Protein AF-A0A2T4HVU6-F1 (afdb_monomer)

Sequence (141 aa):
MLHAPLSGQVDPDLVQSIEDFLPVAAMIRAQSDLLARMPAGQARAAAREQVQSAMDDLRMRADRHGLTDRQFLVLLYREMTARRTTEPAEVASLSVVSSELASAYIRESEARRILTRAQTDYLAARAAREAAERREAQVAR

pLDDT: mean 75.08, std 16.71, range [32.81, 92.5]

Mean predicted aligned error: 14.35 Å

Secondary structure (DSSP, 8-state):
-----------HHHHHHHHHHHHHHHHHHHHHHHHHHSPSSHHHHHHHHHHHHHHHHHHHHHHHTT--HHHHHHHHHHHHHHHHHTS---GGG-S---HHHHHHHHHHHHHHHHHHHHHHHHHHHHHHHHHHHHHHHHHT-

Foldseek 3Di:
DDDDPPQQDDDVLLVVLLVVCLVLLVLLVVLVVVLVVDDDDDVNVVSVVSNVVSLVVLQVSQVVVVHGSLRSSVVSVLVVVCVVPVNPPCPSVPVDPPVVVSVVVVVVVVVVVVVVVVVVVVVVVVVVVVVVVVVVVVVVD

Solvent-accessible surface area (backbone atoms only — not comparable to full-atom values): 8140 Å² total; per-residue (Å²): 135,84,84,74,84,76,78,68,73,72,58,65,68,5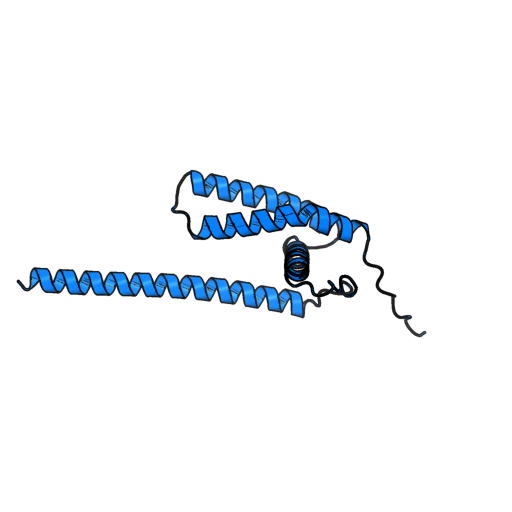7,53,51,52,40,63,71,39,40,65,54,51,52,48,44,52,53,50,51,60,46,54,74,72,50,67,91,51,71,71,44,50,52,53,49,50,53,43,49,56,54,49,52,54,44,31,62,54,16,53,75,72,78,36,51,45,68,56,44,51,50,52,36,52,49,51,58,50,30,73,71,67,79,50,82,68,70,70,73,59,69,76,59,74,48,69,63,57,55,47,47,53,50,52,50,56,50,51,50,52,53,50,55,49,52,54,51,52,49,54,50,53,50,53,51,49,58,50,49,56,51,48,54,61,59,72,77,106

Organism: NCBI:txid114404

Nearest PDB structures (foldseek):
  7ezc-assembly1_A  TM=4.552E-01  e=2.563E+00  Homo sapiens
  2odm-assembly1_A  TM=4.341E-01  e=5.243E+00  Staphylococcus aureus subsp. aureus MW2

Radius of gyration: 21.96 Å; Cα contacts (8 Å, |Δi|>4): 57; chains: 1; bounding box: 48×39×74 Å

Structure (mmCIF, N/CA/C/O backbone):
data_AF-A0A2T4HVU6-F1
#
_entry.id   AF-A0A2T4HVU6-F1
#
loop_
_atom_site.group_PDB
_atom_site.id
_atom_site.type_symbol
_atom_site.label_atom_id
_atom_site.label_alt_id
_atom_site.label_comp_id
_atom_site.label_asym_id
_atom_site.label_entity_id
_atom_site.label_seq_id
_atom_site.pdbx_PDB_ins_code
_atom_site.Cartn_x
_atom_site.Cartn_y
_atom_site.Cartn_z
_atom_si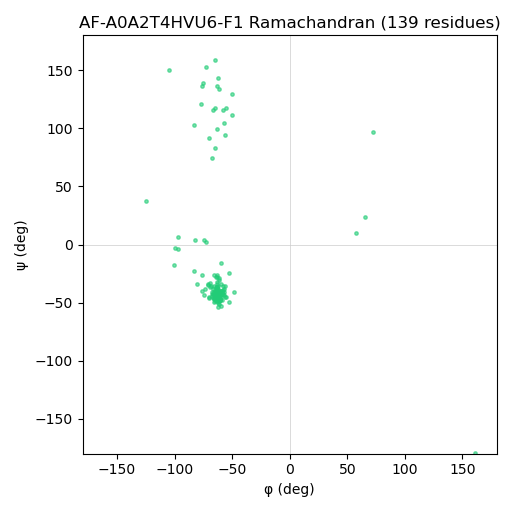te.occupancy
_atom_site.B_iso_or_equiv
_atom_site.auth_seq_id
_atom_site.auth_comp_id
_atom_site.auth_asym_id
_atom_site.auth_atom_id
_atom_site.pdbx_PDB_model_num
ATOM 1 N N . MET A 1 1 ? 24.906 -27.399 -26.813 1.00 36.84 1 MET A N 1
ATOM 2 C CA . MET A 1 1 ? 24.973 -25.940 -27.030 1.00 36.84 1 MET A CA 1
ATOM 3 C C . MET A 1 1 ? 24.881 -25.287 -25.664 1.00 36.84 1 MET A C 1
ATOM 5 O O . MET A 1 1 ? 23.891 -25.494 -24.979 1.00 36.84 1 MET A O 1
ATOM 9 N N . LEU A 1 2 ? 25.965 -24.655 -25.218 1.00 32.81 2 LEU A N 1
ATOM 10 C CA . LEU A 1 2 ? 26.076 -24.031 -23.899 1.00 32.81 2 LEU A CA 1
ATOM 11 C C . LEU A 1 2 ? 25.318 -22.698 -23.927 1.00 32.81 2 LEU A C 1
ATOM 13 O O . LEU A 1 2 ? 25.630 -21.840 -24.750 1.00 32.81 2 LEU A O 1
ATOM 17 N N . HIS A 1 3 ? 24.311 -22.545 -23.065 1.00 35.72 3 HIS A N 1
ATOM 18 C CA . HIS A 1 3 ? 23.634 -21.269 -22.855 1.00 35.72 3 HIS A CA 1
ATOM 19 C C . HIS A 1 3 ? 24.622 -20.291 -22.212 1.00 35.72 3 HIS A C 1
ATOM 21 O O . HIS A 1 3 ? 25.108 -20.524 -21.106 1.00 35.72 3 HIS A O 1
ATOM 27 N N . ALA A 1 4 ? 24.952 -19.227 -22.941 1.00 33.09 4 ALA A N 1
ATOM 28 C CA . ALA A 1 4 ? 25.763 -18.132 -22.437 1.00 33.09 4 ALA A CA 1
ATOM 29 C C . ALA A 1 4 ? 25.053 -17.443 -21.254 1.00 33.09 4 ALA A C 1
ATOM 31 O O . ALA A 1 4 ? 23.825 -17.311 -21.283 1.00 33.09 4 ALA A O 1
ATOM 32 N N . PRO A 1 5 ? 25.789 -16.983 -20.228 1.00 36.66 5 PRO A N 1
ATOM 33 C CA . PRO A 1 5 ? 25.212 -16.149 -19.187 1.00 36.66 5 PRO A CA 1
ATOM 34 C C . PRO A 1 5 ? 24.782 -14.822 -19.820 1.00 36.66 5 PRO A C 1
ATOM 36 O O . PRO A 1 5 ? 25.610 -14.088 -20.359 1.00 36.66 5 PRO A O 1
ATOM 39 N N . LEU A 1 6 ? 23.481 -14.526 -19.783 1.00 39.56 6 LEU A N 1
ATOM 40 C CA . LEU A 1 6 ? 22.959 -13.201 -20.100 1.00 39.56 6 LEU A CA 1
ATOM 41 C C . LEU A 1 6 ? 23.523 -12.241 -19.050 1.00 39.56 6 LEU A C 1
ATOM 43 O O . LEU A 1 6 ? 23.054 -12.200 -17.916 1.00 39.56 6 LEU A O 1
ATOM 47 N N . SER A 1 7 ? 24.575 -11.510 -19.410 1.00 43.12 7 SER A N 1
ATOM 48 C CA . SER A 1 7 ? 25.026 -10.333 -18.677 1.00 43.12 7 SER A CA 1
ATOM 49 C C . SER A 1 7 ? 23.816 -9.422 -18.453 1.00 43.12 7 SER A C 1
ATOM 51 O O . SER A 1 7 ? 23.241 -8.917 -19.416 1.00 43.12 7 SER A O 1
ATOM 53 N N . GLY A 1 8 ? 23.399 -9.304 -17.189 1.00 47.03 8 GLY A N 1
ATOM 54 C CA . GLY A 1 8 ? 22.173 -8.650 -16.735 1.00 47.03 8 GLY A CA 1
ATOM 55 C C . GLY A 1 8 ? 22.159 -7.155 -17.018 1.00 47.03 8 GLY A C 1
ATOM 56 O O . GLY A 1 8 ? 22.469 -6.342 -16.151 1.00 47.03 8 GLY A O 1
ATOM 57 N N . GLN A 1 9 ? 21.788 -6.792 -18.239 1.00 48.56 9 GLN A N 1
ATOM 58 C CA . GLN A 1 9 ? 21.515 -5.416 -18.610 1.00 48.56 9 GLN A CA 1
ATOM 59 C C . GLN A 1 9 ? 20.070 -5.121 -18.201 1.00 48.56 9 GLN A C 1
ATOM 61 O O . GLN A 1 9 ? 19.125 -5.614 -18.812 1.00 48.56 9 GLN A O 1
ATO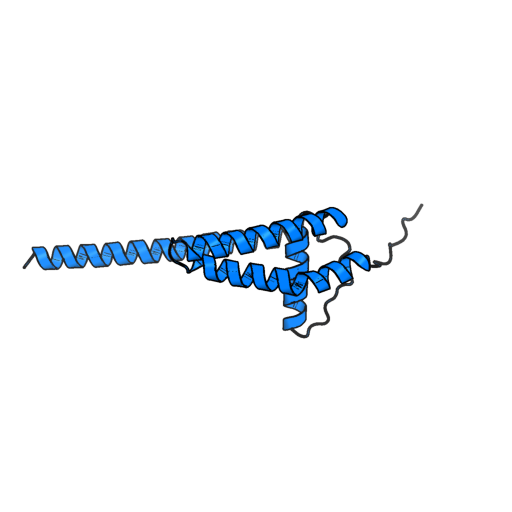M 66 N N . VAL A 1 10 ? 19.912 -4.403 -17.089 1.00 60.88 10 VAL A N 1
ATOM 67 C CA . VAL A 1 10 ? 18.601 -3.952 -16.610 1.00 60.88 10 VAL A CA 1
ATOM 68 C C . VAL A 1 10 ? 17.992 -3.046 -17.676 1.00 60.88 10 VAL A C 1
ATOM 70 O O . VAL A 1 10 ? 18.685 -2.177 -18.205 1.00 60.88 10 VAL A O 1
ATOM 73 N N . ASP A 1 11 ? 16.716 -3.264 -17.994 1.00 73.12 11 ASP A N 1
ATOM 74 C CA . ASP A 1 11 ? 15.978 -2.437 -18.946 1.00 73.12 11 ASP A CA 1
ATOM 75 C C . ASP A 1 11 ? 16.032 -0.957 -18.504 1.00 73.12 11 ASP A C 1
ATOM 77 O O . ASP A 1 11 ? 15.557 -0.635 -17.408 1.00 73.12 11 ASP A O 1
ATOM 81 N N . PRO A 1 12 ? 16.624 -0.049 -19.305 1.00 75.88 12 PRO A N 1
ATOM 82 C CA . PRO A 1 12 ? 16.728 1.361 -18.943 1.00 75.88 12 PRO A CA 1
ATOM 83 C C . PRO A 1 12 ? 15.358 2.029 -18.765 1.00 75.88 12 PRO A C 1
ATOM 85 O O . PRO A 1 12 ? 15.243 2.944 -17.949 1.00 75.88 12 PRO A O 1
ATOM 88 N N . ASP A 1 13 ? 14.314 1.563 -19.458 1.00 82.00 13 ASP A N 1
ATOM 89 C CA . ASP A 1 13 ? 12.955 2.089 -19.294 1.00 82.00 13 ASP A CA 1
ATOM 90 C C . ASP A 1 13 ? 12.350 1.673 -17.946 1.00 82.00 13 ASP A C 1
ATOM 92 O O . ASP A 1 13 ? 11.641 2.450 -17.298 1.00 82.00 13 ASP A O 1
ATOM 96 N N . LEU A 1 14 ? 12.684 0.471 -17.463 1.00 80.19 14 LEU A N 1
ATOM 97 C CA . LEU A 1 14 ? 12.308 0.018 -16.124 1.00 80.19 14 LEU A CA 1
ATOM 98 C C . LEU A 1 14 ? 13.029 0.830 -15.045 1.00 80.19 14 LEU A C 1
ATOM 100 O O . LEU A 1 14 ? 12.396 1.225 -14.069 1.00 80.19 14 LEU A O 1
ATOM 104 N N . VAL A 1 15 ? 14.325 1.111 -15.219 1.00 81.62 15 VAL A N 1
ATOM 105 C CA . VAL A 1 15 ? 15.088 1.953 -14.279 1.00 81.62 15 VAL A CA 1
ATOM 106 C C . VAL A 1 15 ? 14.485 3.353 -14.200 1.00 81.62 15 VAL A C 1
ATOM 108 O O . VAL A 1 15 ? 14.208 3.832 -13.102 1.00 81.62 15 VAL A O 1
ATOM 111 N N . GLN A 1 16 ? 14.204 3.982 -15.344 1.00 81.81 16 GLN A N 1
ATOM 112 C CA . GLN A 1 16 ? 13.559 5.296 -15.369 1.00 81.81 16 GLN A CA 1
ATOM 113 C C . GLN A 1 16 ? 12.166 5.250 -14.729 1.00 81.81 16 GLN A C 1
ATOM 115 O O . GLN A 1 16 ? 11.815 6.109 -13.925 1.00 81.81 16 GLN A O 1
ATOM 120 N N . SER A 1 17 ? 11.389 4.204 -15.018 1.00 85.56 17 SER A N 1
ATOM 121 C CA . SER A 1 17 ? 10.070 4.016 -14.413 1.00 85.56 17 SER A CA 1
ATOM 122 C C . SER A 1 17 ? 10.144 3.844 -12.896 1.00 85.56 17 SER A C 1
ATOM 124 O O . SER A 1 17 ? 9.249 4.307 -12.194 1.00 85.56 17 SER A O 1
ATOM 126 N N . ILE A 1 18 ? 11.188 3.188 -12.379 1.00 87.38 18 ILE A N 1
ATOM 127 C CA . ILE A 1 18 ? 11.437 3.096 -10.939 1.00 87.38 18 ILE A CA 1
ATOM 128 C C . ILE A 1 18 ? 11.668 4.501 -10.379 1.00 87.38 18 ILE A C 1
ATOM 130 O O . ILE A 1 18 ? 10.929 4.894 -9.481 1.00 87.38 18 ILE A O 1
ATOM 134 N N . GLU A 1 19 ? 12.607 5.272 -10.936 1.00 87.12 19 GLU A N 1
ATOM 135 C CA . GLU A 1 19 ? 12.910 6.647 -10.496 1.00 87.12 19 GLU A CA 1
ATOM 136 C C . GLU A 1 19 ? 11.664 7.538 -10.446 1.00 87.12 19 GLU A C 1
ATOM 138 O O . GLU A 1 19 ? 11.381 8.164 -9.421 1.00 87.12 19 GLU A O 1
ATOM 143 N N . ASP A 1 20 ? 10.880 7.532 -11.525 1.00 90.31 20 ASP A N 1
ATOM 144 C CA . ASP A 1 20 ? 9.681 8.358 -11.670 1.00 90.31 20 ASP A CA 1
ATOM 145 C C . ASP A 1 20 ? 8.605 8.009 -10.627 1.00 90.31 20 ASP A C 1
ATOM 147 O O . ASP A 1 20 ? 7.852 8.877 -10.179 1.00 90.31 20 ASP A O 1
ATOM 151 N N . PHE A 1 21 ? 8.528 6.738 -10.217 1.00 92.00 21 PHE A N 1
ATOM 152 C CA . PHE A 1 21 ? 7.500 6.238 -9.302 1.00 92.00 21 PHE A CA 1
ATOM 153 C C . PHE A 1 21 ? 7.963 6.113 -7.845 1.00 92.00 21 PHE A C 1
ATOM 155 O O . PHE A 1 21 ? 7.134 5.827 -6.976 1.00 92.00 21 PHE A O 1
ATOM 162 N N . LEU A 1 22 ? 9.231 6.390 -7.518 1.00 87.94 22 LEU A N 1
ATOM 163 C CA . LEU A 1 22 ? 9.692 6.435 -6.122 1.00 87.94 22 LEU A CA 1
ATOM 164 C C . LEU A 1 22 ? 8.893 7.429 -5.256 1.00 87.94 22 LEU A C 1
ATOM 166 O O . LEU A 1 22 ? 8.481 7.044 -4.154 1.00 87.94 22 LEU A O 1
ATOM 170 N N . PRO A 1 23 ? 8.598 8.669 -5.708 1.00 89.50 23 PRO A N 1
ATOM 171 C CA . PRO A 1 23 ? 7.767 9.597 -4.941 1.00 89.50 23 PRO A CA 1
ATOM 172 C C . PRO A 1 23 ? 6.338 9.074 -4.746 1.00 89.50 23 PRO A C 1
ATOM 174 O O . 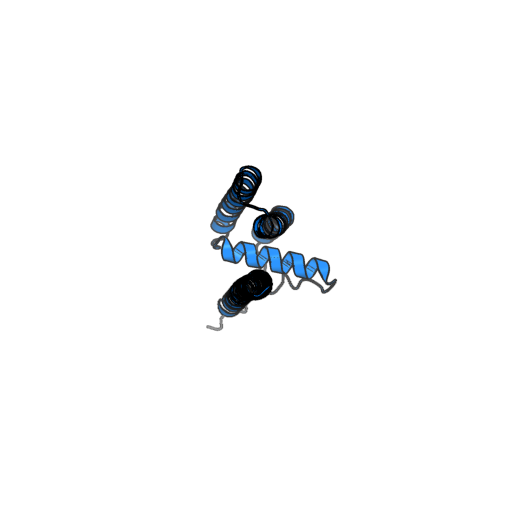PRO A 1 23 ? 5.756 9.235 -3.672 1.00 89.50 23 PRO A O 1
ATOM 177 N N . VAL A 1 24 ? 5.791 8.398 -5.761 1.00 89.88 24 VAL A N 1
ATOM 178 C CA . VAL A 1 24 ? 4.444 7.810 -5.728 1.00 89.88 24 VAL A CA 1
ATOM 179 C C . VAL A 1 24 ? 4.385 6.671 -4.710 1.00 89.88 24 VAL A C 1
ATOM 181 O O . VAL A 1 24 ? 3.491 6.647 -3.865 1.00 89.88 24 VAL A O 1
ATOM 184 N N . ALA A 1 25 ? 5.372 5.772 -4.704 1.00 87.56 25 ALA A N 1
ATOM 185 C CA . ALA A 1 25 ? 5.474 4.705 -3.710 1.00 87.56 25 ALA A CA 1
ATOM 186 C C . ALA A 1 25 ? 5.630 5.254 -2.282 1.00 87.56 25 ALA A C 1
ATOM 188 O O . ALA A 1 25 ? 4.997 4.753 -1.347 1.00 87.56 25 ALA A O 1
ATOM 189 N N . ALA A 1 26 ? 6.423 6.315 -2.102 1.00 85.75 26 ALA A N 1
ATOM 190 C CA . ALA A 1 26 ? 6.562 6.988 -0.814 1.00 85.75 26 ALA A CA 1
ATOM 191 C C . ALA A 1 26 ? 5.232 7.585 -0.330 1.00 85.75 26 ALA A C 1
ATOM 193 O O . ALA A 1 26 ? 4.863 7.405 0.835 1.00 85.75 26 ALA A O 1
ATOM 194 N N . MET A 1 27 ? 4.488 8.236 -1.227 1.00 89.7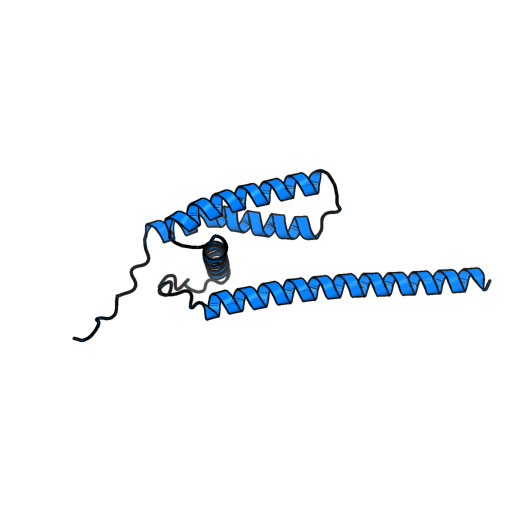5 27 MET A N 1
ATOM 195 C CA . MET A 1 27 ? 3.157 8.770 -0.942 1.00 89.75 27 MET A CA 1
ATOM 196 C C . MET A 1 27 ? 2.167 7.656 -0.583 1.00 89.75 27 MET A C 1
ATOM 198 O O . MET A 1 27 ? 1.495 7.764 0.441 1.00 89.75 27 MET A O 1
ATOM 202 N N . ILE A 1 28 ? 2.100 6.574 -1.371 1.00 87.69 28 ILE A N 1
ATOM 203 C CA . ILE A 1 28 ? 1.222 5.421 -1.108 1.00 87.69 28 ILE A CA 1
ATOM 204 C C . ILE A 1 28 ? 1.495 4.856 0.286 1.00 87.69 28 ILE A C 1
ATOM 206 O O . ILE A 1 28 ? 0.554 4.612 1.047 1.00 87.69 28 ILE A O 1
ATOM 210 N N . ARG A 1 29 ? 2.770 4.689 0.653 1.00 84.69 29 ARG A N 1
ATOM 211 C CA . ARG A 1 29 ? 3.165 4.220 1.985 1.00 84.69 29 ARG A CA 1
ATOM 212 C C . ARG A 1 29 ? 2.704 5.177 3.085 1.00 84.69 29 ARG A C 1
ATOM 214 O O . ARG A 1 29 ? 2.041 4.740 4.021 1.00 84.69 29 ARG A O 1
ATOM 221 N N . ALA A 1 30 ? 3.009 6.469 2.957 1.00 82.88 30 ALA A N 1
ATOM 222 C CA . ALA A 1 30 ? 2.653 7.475 3.957 1.00 82.88 30 ALA A CA 1
ATOM 223 C C . ALA A 1 30 ? 1.131 7.597 4.150 1.00 82.88 30 ALA A C 1
ATOM 225 O O . ALA A 1 30 ? 0.648 7.625 5.282 1.00 82.88 30 ALA A O 1
ATOM 226 N N . GLN A 1 31 ? 0.368 7.612 3.055 1.00 82.19 31 GLN A N 1
ATOM 227 C CA . GLN A 1 31 ? -1.093 7.680 3.093 1.00 82.19 31 GLN A CA 1
ATOM 228 C C . GLN A 1 31 ? -1.713 6.388 3.628 1.00 82.19 31 GLN A C 1
ATOM 230 O O . GLN A 1 31 ? -2.677 6.445 4.384 1.00 82.19 31 GLN A O 1
ATOM 235 N N . SER A 1 32 ? -1.143 5.220 3.317 1.00 80.94 32 SER A N 1
ATOM 236 C CA . SER A 1 32 ? -1.592 3.944 3.891 1.00 80.94 32 SER A CA 1
ATOM 237 C C . SER A 1 32 ? -1.380 3.893 5.408 1.00 80.94 32 SER A C 1
ATOM 239 O O . SER A 1 32 ? -2.278 3.469 6.140 1.00 80.94 32 SER A O 1
ATOM 241 N N . ASP A 1 33 ? -0.228 4.369 5.891 1.00 81.38 33 ASP A N 1
ATOM 242 C CA . ASP A 1 33 ? 0.075 4.464 7.325 1.00 81.38 33 ASP A CA 1
ATOM 243 C C . ASP A 1 33 ? -0.861 5.456 8.034 1.00 81.38 33 ASP A C 1
ATOM 245 O O . ASP A 1 33 ? -1.328 5.194 9.148 1.00 81.38 33 ASP A O 1
ATOM 249 N N . LEU A 1 34 ? -1.178 6.578 7.379 1.00 79.62 34 LEU A N 1
ATOM 250 C CA . LEU A 1 34 ? -2.139 7.560 7.874 1.00 79.62 34 LEU A CA 1
ATOM 251 C C . LEU A 1 34 ? -3.559 6.969 7.929 1.00 79.62 34 LEU A C 1
ATOM 253 O O . LEU A 1 34 ? -4.206 7.017 8.975 1.00 79.62 34 LEU A O 1
ATOM 257 N N . LEU A 1 35 ? -4.020 6.336 6.846 1.00 82.81 35 LEU A N 1
ATOM 258 C CA . LEU A 1 35 ? -5.328 5.677 6.743 1.00 82.81 35 LEU A CA 1
ATOM 259 C C . LEU A 1 35 ? -5.548 4.618 7.826 1.00 82.81 35 LEU A C 1
ATOM 261 O O . LEU A 1 35 ? -6.671 4.464 8.311 1.00 82.81 35 LEU A O 1
ATOM 265 N N . ALA A 1 36 ? -4.495 3.895 8.218 1.00 79.62 36 ALA A N 1
ATOM 266 C CA . ALA A 1 36 ? -4.561 2.910 9.293 1.00 79.62 36 ALA A CA 1
ATOM 267 C C . ALA A 1 36 ? -4.889 3.542 10.658 1.00 79.62 36 ALA A C 1
ATOM 269 O O . ALA A 1 36 ? -5.495 2.885 11.503 1.00 79.62 36 ALA A O 1
ATOM 270 N N . ARG A 1 37 ? -4.525 4.815 10.864 1.00 83.81 37 ARG A N 1
ATOM 271 C CA . ARG A 1 37 ? -4.694 5.557 12.126 1.00 83.81 37 ARG A CA 1
ATOM 272 C C . ARG A 1 37 ? -5.902 6.498 12.124 1.00 83.81 37 ARG A C 1
ATOM 274 O O . ARG A 1 37 ? -6.339 6.923 13.188 1.00 83.81 37 ARG A O 1
ATOM 281 N N . MET A 1 38 ? -6.439 6.841 10.953 1.00 80.31 38 MET A N 1
ATOM 282 C CA . MET A 1 38 ? -7.559 7.778 10.829 1.00 80.31 38 MET A CA 1
ATOM 283 C C . MET A 1 38 ? -8.903 7.150 11.230 1.00 80.31 38 MET A C 1
ATOM 285 O O . MET A 1 38 ? -9.198 6.025 10.814 1.00 80.31 38 MET A O 1
ATOM 289 N N . PRO A 1 39 ? -9.783 7.875 11.944 1.00 83.56 39 PRO A N 1
ATOM 290 C CA . PRO A 1 39 ? -11.157 7.434 12.164 1.00 83.56 39 PRO A CA 1
ATOM 291 C C . PRO A 1 39 ? -11.948 7.388 10.847 1.00 83.56 39 PRO A C 1
ATOM 293 O O . PRO A 1 39 ? -11.584 8.019 9.851 1.00 83.56 39 PRO A O 1
ATOM 296 N N . ALA A 1 40 ? -13.038 6.620 10.826 1.00 83.50 40 ALA A N 1
ATOM 297 C CA . ALA A 1 40 ? -13.944 6.594 9.682 1.00 83.50 40 ALA A CA 1
ATOM 298 C C . ALA A 1 40 ? -14.585 7.976 9.465 1.00 83.50 40 ALA A C 1
ATOM 300 O O . ALA A 1 40 ? -14.996 8.632 10.419 1.00 83.50 40 ALA A O 1
ATOM 301 N N . GLY A 1 41 ? -14.662 8.420 8.209 1.00 86.75 41 GLY A N 1
ATOM 302 C CA . GLY A 1 41 ? -15.216 9.724 7.849 1.00 86.75 41 GLY A CA 1
ATOM 303 C C . GLY A 1 41 ? -14.783 10.187 6.459 1.00 86.75 41 GLY A C 1
ATOM 304 O O . GLY A 1 41 ? -14.038 9.494 5.765 1.00 86.75 41 GLY A O 1
ATOM 305 N N . GLN A 1 42 ? -15.231 11.381 6.065 1.00 82.00 42 GLN A N 1
ATOM 306 C CA . GLN A 1 42 ? -14.980 11.949 4.732 1.00 82.00 42 GLN A CA 1
ATOM 307 C C . GLN A 1 42 ? -13.483 12.102 4.421 1.00 82.00 42 GLN A C 1
ATOM 309 O O . GLN A 1 42 ? -13.043 11.742 3.335 1.00 82.00 42 GLN A O 1
ATOM 314 N N . ALA A 1 43 ? -12.674 12.527 5.396 1.00 83.38 43 ALA A N 1
ATOM 315 C CA . ALA A 1 43 ? -11.225 12.647 5.221 1.00 83.38 43 ALA A CA 1
ATOM 316 C C . ALA A 1 43 ? -10.547 11.291 4.936 1.00 83.38 43 ALA A C 1
ATOM 318 O O . ALA A 1 43 ? -9.632 11.207 4.120 1.00 83.38 43 ALA A O 1
ATOM 319 N N . ARG A 1 44 ? -11.027 10.207 5.564 1.00 85.00 44 ARG A N 1
ATOM 320 C CA . ARG A 1 44 ? -10.532 8.847 5.308 1.00 85.00 44 ARG A CA 1
ATOM 321 C C . ARG A 1 44 ? -10.958 8.344 3.925 1.00 85.00 44 ARG A C 1
ATOM 323 O O . ARG A 1 44 ? -10.198 7.619 3.292 1.00 85.00 44 ARG A O 1
ATOM 330 N N . ALA A 1 45 ? -12.149 8.719 3.454 1.00 84.62 45 ALA A N 1
ATOM 331 C CA . ALA A 1 45 ? -12.604 8.391 2.104 1.00 84.62 45 ALA A CA 1
ATOM 332 C C . ALA A 1 45 ? -11.741 9.085 1.036 1.00 84.62 45 ALA A C 1
ATOM 334 O O . ALA A 1 45 ? -11.242 8.408 0.142 1.00 84.62 45 ALA A O 1
ATOM 335 N N . ALA A 1 46 ? -11.467 10.383 1.198 1.00 85.50 46 ALA A N 1
ATOM 336 C CA . ALA A 1 46 ? -10.615 11.145 0.282 1.00 85.50 46 ALA A CA 1
ATOM 337 C C . ALA A 1 46 ? -9.175 10.600 0.223 1.00 85.50 46 ALA A C 1
ATOM 339 O O . ALA A 1 46 ? -8.627 10.396 -0.856 1.00 85.50 46 ALA A O 1
ATOM 340 N N . ALA A 1 47 ? -8.568 10.287 1.374 1.00 82.38 47 ALA A N 1
ATOM 341 C CA . ALA A 1 47 ? -7.235 9.680 1.407 1.00 82.38 47 ALA A CA 1
ATOM 342 C C . ALA A 1 47 ? -7.212 8.285 0.749 1.00 82.38 47 ALA A C 1
ATOM 344 O O . ALA A 1 47 ? -6.237 7.914 0.097 1.00 82.38 47 ALA A O 1
ATOM 345 N N . ARG A 1 48 ? -8.298 7.509 0.871 1.00 88.00 48 ARG A N 1
ATOM 346 C CA . ARG A 1 48 ? -8.429 6.207 0.200 1.00 88.00 48 ARG A CA 1
ATOM 347 C C . ARG A 1 48 ? -8.523 6.355 -1.316 1.00 88.00 48 ARG A C 1
ATOM 349 O O . ARG A 1 48 ? -7.915 5.564 -2.026 1.00 88.00 48 ARG A O 1
ATOM 356 N N . GLU A 1 49 ? -9.258 7.351 -1.795 1.00 91.06 49 GLU A N 1
ATOM 357 C CA . GLU A 1 49 ? -9.374 7.662 -3.221 1.00 91.06 49 GLU A CA 1
ATOM 358 C C . GLU A 1 49 ? -8.028 8.096 -3.815 1.00 91.06 49 GLU A C 1
ATOM 360 O O . GLU A 1 49 ? -7.633 7.593 -4.863 1.00 91.06 49 GLU A O 1
ATOM 365 N N . GLN A 1 50 ? -7.258 8.921 -3.097 1.00 87.31 50 GLN A N 1
ATOM 366 C CA . GLN A 1 50 ? -5.902 9.303 -3.510 1.00 87.31 50 GLN A CA 1
ATOM 367 C C . GLN A 1 50 ? -4.963 8.096 -3.627 1.00 87.31 50 GLN A C 1
ATOM 369 O O . GLN A 1 50 ? -4.233 7.971 -4.609 1.00 87.31 50 GLN A O 1
ATOM 374 N N . VAL A 1 51 ? -4.993 7.183 -2.648 1.00 89.00 51 VAL A N 1
ATOM 375 C CA . VAL A 1 51 ? -4.208 5.940 -2.717 1.00 89.00 51 VAL A CA 1
ATOM 376 C C . VAL A 1 51 ? -4.662 5.076 -3.890 1.00 89.00 51 VAL A C 1
ATOM 378 O O . VAL A 1 51 ? -3.816 4.518 -4.580 1.00 89.00 51 VAL A O 1
ATOM 381 N N . GLN A 1 52 ? -5.970 4.978 -4.138 1.00 90.19 52 GLN A N 1
ATOM 382 C CA . GLN A 1 52 ? -6.493 4.189 -5.250 1.00 90.19 52 GLN A CA 1
ATOM 383 C C . GLN A 1 52 ? -6.034 4.745 -6.602 1.00 90.19 52 GLN A C 1
ATOM 385 O O . GLN A 1 52 ? -5.491 3.988 -7.398 1.00 90.19 52 GLN A O 1
ATOM 390 N N . SER A 1 53 ? -6.148 6.057 -6.821 1.00 91.56 53 SER A N 1
ATOM 391 C CA . SER A 1 53 ? -5.675 6.703 -8.053 1.00 91.56 53 SER A CA 1
ATOM 392 C C . SER A 1 53 ? -4.183 6.450 -8.291 1.00 91.56 53 SER A C 1
ATOM 394 O O . SER A 1 53 ? -3.778 6.110 -9.396 1.00 91.56 53 SER A O 1
ATOM 396 N N . ALA A 1 54 ? -3.363 6.556 -7.243 1.00 89.88 54 ALA A N 1
ATOM 397 C CA . ALA A 1 54 ? -1.929 6.294 -7.342 1.00 89.88 54 ALA A CA 1
ATOM 398 C C . ALA A 1 54 ? -1.614 4.820 -7.653 1.00 89.88 54 ALA A C 1
ATOM 400 O O . ALA A 1 54 ? -0.660 4.517 -8.370 1.00 89.88 54 ALA A O 1
ATOM 401 N N . MET A 1 55 ? -2.412 3.895 -7.113 1.00 89.81 55 MET A N 1
ATOM 402 C CA . MET A 1 55 ? -2.310 2.467 -7.414 1.00 89.81 55 MET A CA 1
ATOM 403 C C . MET A 1 55 ? -2.719 2.149 -8.856 1.00 89.81 55 MET A C 1
ATOM 405 O O . MET A 1 55 ? -2.104 1.281 -9.474 1.00 89.81 55 MET A O 1
ATOM 409 N N . ASP A 1 56 ? -3.706 2.858 -9.406 1.00 92.50 56 ASP A N 1
ATOM 410 C CA . ASP A 1 56 ? -4.133 2.695 -10.797 1.00 92.50 56 ASP A CA 1
ATOM 411 C C . ASP A 1 56 ? -3.029 3.155 -11.769 1.00 92.50 56 ASP A C 1
ATOM 413 O O . ASP A 1 56 ? -2.693 2.430 -12.710 1.00 92.50 56 ASP A O 1
ATOM 417 N N . ASP A 1 57 ? -2.374 4.288 -11.488 1.00 90.12 57 ASP A N 1
ATOM 418 C CA . ASP A 1 57 ? -1.206 4.760 -12.249 1.00 90.12 57 ASP A CA 1
ATOM 419 C C . ASP A 1 57 ? -0.038 3.769 -12.189 1.00 90.12 57 ASP A C 1
ATOM 421 O O . ASP A 1 57 ? 0.609 3.470 -13.200 1.00 90.12 57 ASP A O 1
ATOM 425 N N . LEU A 1 58 ? 0.215 3.224 -10.998 1.00 91.62 58 LEU A N 1
ATOM 426 C CA . LEU A 1 58 ? 1.257 2.232 -10.775 1.00 91.62 58 LEU A CA 1
ATOM 427 C C . LEU A 1 58 ? 0.980 0.952 -11.561 1.00 91.62 58 LEU A C 1
ATOM 429 O O . LEU A 1 58 ? 1.892 0.409 -12.184 1.00 91.62 58 LEU A O 1
ATOM 433 N N . ARG A 1 59 ? -0.274 0.492 -11.578 1.00 90.62 59 ARG A N 1
ATOM 434 C CA . ARG A 1 59 ? -0.695 -0.679 -12.349 1.00 90.62 59 ARG A CA 1
ATOM 435 C C . ARG A 1 59 ? -0.476 -0.472 -13.844 1.00 90.62 59 ARG A C 1
ATOM 437 O O . ARG A 1 59 ? 0.152 -1.314 -14.475 1.00 90.62 59 ARG A O 1
ATOM 444 N N . MET A 1 60 ? -0.911 0.665 -14.391 1.00 89.56 60 MET A N 1
ATOM 445 C CA . MET A 1 60 ? -0.687 0.986 -15.806 1.00 89.56 60 MET A CA 1
ATOM 446 C C . MET A 1 60 ? 0.800 0.987 -16.168 1.00 89.56 60 MET A C 1
ATOM 448 O O . MET A 1 60 ? 1.168 0.609 -17.281 1.00 89.56 60 MET A O 1
ATOM 452 N N . ARG A 1 61 ? 1.667 1.424 -15.246 1.00 89.06 61 ARG A N 1
ATOM 453 C CA . ARG A 1 61 ? 3.115 1.401 -15.456 1.00 89.06 61 ARG A CA 1
ATOM 454 C C . ARG A 1 61 ? 3.693 -0.008 -15.355 1.00 89.06 61 ARG A C 1
ATOM 456 O O . ARG A 1 61 ? 4.512 -0.368 -16.192 1.00 89.06 61 ARG A O 1
ATOM 463 N N . ALA A 1 62 ? 3.265 -0.788 -14.369 1.00 86.62 62 ALA A N 1
ATOM 464 C CA . ALA A 1 62 ? 3.704 -2.165 -14.177 1.00 86.62 62 ALA A CA 1
ATOM 465 C C . ALA A 1 62 ? 3.374 -3.035 -15.401 1.00 86.62 62 ALA A C 1
ATOM 467 O O . ALA A 1 62 ? 4.244 -3.758 -15.890 1.00 86.62 62 ALA A O 1
ATOM 468 N N . ASP A 1 63 ? 2.170 -2.871 -15.961 1.00 86.44 63 ASP A N 1
ATOM 469 C CA . ASP A 1 63 ? 1.707 -3.617 -17.134 1.00 86.44 63 ASP A CA 1
ATOM 470 C C . ASP A 1 63 ? 2.615 -3.391 -18.364 1.00 86.44 63 ASP A C 1
ATOM 472 O O . ASP A 1 63 ? 2.857 -4.327 -19.126 1.00 86.44 63 ASP A O 1
ATOM 476 N N . ARG A 1 64 ? 3.194 -2.188 -18.537 1.00 86.75 64 ARG A N 1
ATOM 477 C CA . ARG A 1 64 ? 4.150 -1.895 -19.634 1.00 86.75 64 ARG A CA 1
ATOM 478 C C . ARG A 1 64 ? 5.433 -2.717 -19.548 1.00 86.75 64 ARG A C 1
ATOM 480 O O . ARG A 1 64 ? 6.029 -3.012 -20.576 1.00 86.75 64 ARG A O 1
ATOM 487 N N . HIS A 1 65 ? 5.816 -3.102 -18.335 1.00 80.38 65 HIS A N 1
ATOM 488 C CA . HIS A 1 65 ? 7.014 -3.887 -18.038 1.00 80.38 65 HIS A CA 1
ATOM 489 C C . HIS A 1 65 ? 6.719 -5.385 -17.887 1.00 80.38 65 HIS A C 1
ATOM 491 O O . HIS A 1 65 ? 7.590 -6.150 -17.480 1.00 80.38 65 HIS A O 1
ATOM 497 N N . GLY A 1 66 ? 5.482 -5.820 -18.162 1.00 80.31 66 GLY A N 1
ATOM 498 C CA . GLY A 1 66 ? 5.051 -7.201 -17.929 1.00 80.31 66 GLY A CA 1
ATOM 499 C C . GLY A 1 66 ? 5.039 -7.592 -16.445 1.00 80.31 66 GLY A C 1
ATOM 500 O O . GLY A 1 66 ? 5.151 -8.774 -16.116 1.00 80.31 66 GLY A O 1
ATOM 501 N N . LEU A 1 67 ? 4.931 -6.609 -15.547 1.00 82.88 67 LEU A N 1
ATOM 502 C CA . LEU A 1 67 ? 4.893 -6.795 -14.101 1.00 82.88 67 LEU A CA 1
ATOM 503 C C . LEU A 1 67 ? 3.471 -6.609 -13.578 1.00 82.88 67 LEU A C 1
ATOM 505 O O . LEU A 1 67 ? 2.701 -5.794 -14.072 1.00 82.88 67 LEU A O 1
ATOM 509 N N . THR A 1 68 ? 3.148 -7.306 -12.494 1.00 85.50 68 THR A N 1
ATOM 510 C CA . THR A 1 68 ? 1.990 -6.944 -11.668 1.00 85.50 68 THR A CA 1
ATOM 511 C C . THR A 1 68 ? 2.285 -5.675 -10.866 1.00 85.50 68 THR A C 1
ATOM 513 O O . THR A 1 68 ? 3.432 -5.413 -10.488 1.00 85.50 68 THR A O 1
ATOM 516 N N . ASP A 1 69 ? 1.240 -4.921 -10.527 1.00 83.81 69 ASP A N 1
ATOM 517 C CA . ASP A 1 69 ? 1.300 -3.771 -9.614 1.00 83.81 69 ASP A CA 1
ATOM 518 C C . ASP A 1 69 ? 2.056 -4.101 -8.313 1.00 83.81 69 ASP A C 1
ATOM 520 O O . ASP A 1 69 ? 2.907 -3.346 -7.840 1.00 83.81 69 ASP A O 1
ATOM 524 N N . ARG A 1 70 ? 1.820 -5.296 -7.771 1.00 82.75 70 ARG A N 1
ATOM 525 C CA . ARG A 1 70 ? 2.482 -5.797 -6.570 1.00 82.75 70 ARG A CA 1
ATOM 526 C C . ARG A 1 70 ? 3.979 -6.019 -6.764 1.00 82.75 70 ARG A C 1
ATOM 528 O O . ARG A 1 70 ? 4.752 -5.675 -5.873 1.00 82.75 70 ARG A O 1
ATOM 535 N N . GLN A 1 71 ? 4.394 -6.601 -7.889 1.00 81.62 71 GLN A N 1
ATOM 536 C CA . GLN A 1 71 ? 5.815 -6.790 -8.199 1.00 81.62 71 GLN A CA 1
ATOM 537 C C . GLN A 1 71 ? 6.514 -5.442 -8.355 1.00 81.62 71 GLN A C 1
ATOM 539 O O . GLN A 1 71 ? 7.579 -5.241 -7.776 1.00 81.62 71 GLN A O 1
ATOM 544 N N . PHE A 1 72 ? 5.889 -4.505 -9.065 1.00 86.44 72 PHE A N 1
ATOM 545 C CA . PHE A 1 72 ? 6.459 -3.182 -9.277 1.00 86.44 72 PHE A CA 1
ATOM 546 C C . PHE A 1 72 ? 6.574 -2.386 -7.963 1.00 86.44 72 PHE A C 1
ATOM 548 O O . PHE A 1 72 ? 7.630 -1.827 -7.677 1.00 86.44 72 PHE A O 1
ATOM 555 N N . LEU A 1 73 ? 5.571 -2.451 -7.077 1.00 85.75 73 LEU A N 1
ATOM 556 C CA . LEU A 1 73 ? 5.657 -1.894 -5.717 1.00 85.75 73 LEU A CA 1
ATOM 557 C C . LEU A 1 73 ? 6.817 -2.464 -4.891 1.00 85.75 73 LEU A C 1
ATOM 559 O O . LEU A 1 73 ? 7.471 -1.725 -4.156 1.00 85.75 73 LEU A O 1
ATOM 563 N N . VAL A 1 74 ? 7.074 -3.773 -4.980 1.00 83.25 74 VAL A N 1
ATOM 564 C CA . VAL A 1 74 ? 8.195 -4.410 -4.267 1.00 83.25 74 VAL A CA 1
ATOM 565 C C . VAL A 1 74 ? 9.533 -3.869 -4.768 1.00 83.25 74 VAL A C 1
ATOM 567 O O . VAL A 1 74 ? 10.409 -3.586 -3.949 1.00 83.25 74 VAL A O 1
ATOM 570 N N . LEU A 1 75 ? 9.679 -3.674 -6.083 1.00 83.50 75 LEU A N 1
ATOM 571 C CA . LEU A 1 75 ? 10.876 -3.060 -6.661 1.00 83.50 75 LEU A CA 1
ATOM 572 C C . LEU A 1 75 ? 11.085 -1.639 -6.131 1.00 83.50 75 LEU A C 1
ATOM 574 O O . LEU A 1 75 ? 12.167 -1.325 -5.637 1.00 83.50 75 LEU A O 1
ATOM 578 N N . LEU A 1 76 ? 10.028 -0.823 -6.140 1.00 86.81 76 LEU A N 1
ATOM 579 C CA . LEU A 1 76 ? 10.064 0.547 -5.628 1.00 86.81 76 LEU A CA 1
ATOM 580 C C . LEU A 1 76 ? 10.454 0.587 -4.142 1.00 86.81 76 LEU A C 1
ATOM 582 O O . LEU A 1 76 ? 11.325 1.358 -3.749 1.00 86.81 76 LEU A O 1
ATOM 586 N N . TYR A 1 77 ? 9.878 -0.275 -3.298 1.00 83.06 77 TYR A N 1
ATOM 587 C CA . TYR A 1 77 ? 10.223 -0.305 -1.872 1.00 83.06 77 TYR A CA 1
ATOM 588 C C . TYR A 1 77 ? 11.631 -0.830 -1.584 1.00 83.06 77 TYR A C 1
ATOM 590 O O . TYR A 1 77 ? 12.262 -0.359 -0.629 1.00 83.06 77 TYR A O 1
ATOM 598 N N . ARG A 1 78 ? 12.137 -1.771 -2.389 1.00 81.38 78 ARG A N 1
ATOM 599 C CA . ARG A 1 78 ? 13.531 -2.226 -2.301 1.00 81.38 78 ARG A CA 1
ATOM 600 C C . ARG A 1 78 ? 14.477 -1.070 -2.614 1.00 81.38 78 ARG A C 1
ATOM 602 O O . ARG A 1 78 ? 15.366 -0.798 -1.813 1.00 81.38 78 ARG A O 1
ATOM 609 N N . GLU A 1 79 ? 14.221 -0.350 -3.700 1.00 81.75 79 GLU A N 1
ATOM 610 C CA . GLU A 1 79 ? 15.019 0.804 -4.120 1.00 81.75 79 GLU A CA 1
ATOM 611 C C . GLU A 1 79 ? 14.976 1.942 -3.085 1.00 81.75 79 GLU A C 1
ATOM 613 O O . GLU A 1 79 ? 16.013 2.449 -2.659 1.00 81.75 79 GLU A O 1
ATOM 618 N N . MET A 1 80 ? 13.788 2.280 -2.569 1.00 82.19 80 MET A N 1
ATOM 619 C CA . MET A 1 80 ? 13.644 3.248 -1.472 1.00 82.19 80 MET A CA 1
ATOM 620 C C . MET A 1 80 ? 14.440 2.851 -0.222 1.00 82.19 80 MET A C 1
ATOM 622 O O . MET A 1 80 ? 14.961 3.716 0.483 1.00 82.19 80 MET A O 1
ATOM 626 N N . THR A 1 81 ? 14.491 1.556 0.098 1.00 75.88 81 THR A N 1
ATOM 627 C CA . THR A 1 81 ? 15.244 1.050 1.253 1.00 75.88 81 THR A CA 1
ATOM 628 C C . THR A 1 81 ? 16.743 1.157 1.012 1.00 75.88 81 THR A C 1
ATOM 630 O O . THR A 1 81 ? 17.440 1.689 1.872 1.00 75.88 81 THR A O 1
ATOM 633 N N . ALA A 1 82 ? 17.214 0.742 -0.165 1.00 72.81 82 ALA A N 1
ATOM 634 C CA . ALA A 1 82 ? 18.624 0.806 -0.539 1.00 72.81 82 ALA A CA 1
ATOM 635 C C . ALA A 1 82 ? 19.166 2.247 -0.487 1.00 72.81 82 ALA A C 1
ATOM 637 O O . ALA A 1 82 ? 20.215 2.503 0.100 1.00 72.81 82 ALA A O 1
ATOM 638 N N . ARG A 1 83 ? 18.392 3.230 -0.972 1.00 76.75 83 ARG A N 1
ATOM 639 C CA . ARG A 1 83 ? 18.766 4.658 -0.894 1.00 76.75 83 ARG A CA 1
ATOM 640 C C . ARG A 1 83 ? 18.886 5.196 0.528 1.00 76.75 83 ARG A C 1
ATOM 642 O O . ARG A 1 83 ? 19.605 6.164 0.754 1.00 76.75 83 ARG A O 1
ATOM 649 N N . ARG A 1 84 ? 18.174 4.606 1.492 1.00 69.94 84 ARG A N 1
ATOM 650 C CA . ARG A 1 84 ? 18.218 5.034 2.898 1.00 69.94 84 ARG A CA 1
ATOM 651 C C . ARG A 1 84 ? 19.392 4.445 3.672 1.00 69.94 84 ARG A C 1
ATOM 653 O O . ARG A 1 84 ? 19.737 5.012 4.705 1.00 69.94 84 ARG A O 1
ATOM 660 N N . THR A 1 85 ? 19.962 3.324 3.232 1.00 57.81 85 THR A N 1
ATOM 661 C CA . THR A 1 85 ? 20.992 2.594 3.988 1.00 57.81 85 THR A CA 1
ATOM 662 C C . THR A 1 85 ? 22.423 2.909 3.555 1.00 57.81 85 THR A C 1
ATOM 664 O O . THR A 1 85 ? 23.351 2.464 4.223 1.00 57.81 85 THR A O 1
ATOM 667 N N . THR A 1 86 ? 22.647 3.731 2.518 1.00 53.72 86 THR A N 1
ATOM 668 C CA . THR A 1 86 ? 23.995 4.029 1.960 1.00 53.72 86 THR A CA 1
ATOM 669 C C . THR A 1 86 ? 24.765 2.788 1.489 1.00 53.72 86 THR A C 1
ATOM 671 O O . THR A 1 86 ? 25.944 2.881 1.155 1.00 53.72 86 THR A O 1
ATOM 674 N N . GLU A 1 87 ? 24.110 1.630 1.427 1.00 45.03 87 GLU A N 1
ATOM 675 C CA . GLU A 1 87 ? 24.641 0.460 0.742 1.00 45.03 87 GLU A CA 1
ATOM 676 C C . GLU A 1 87 ? 24.459 0.682 -0.763 1.00 45.03 87 GLU A C 1
ATOM 678 O O . GLU A 1 87 ? 23.405 1.180 -1.175 1.00 45.03 87 GLU A O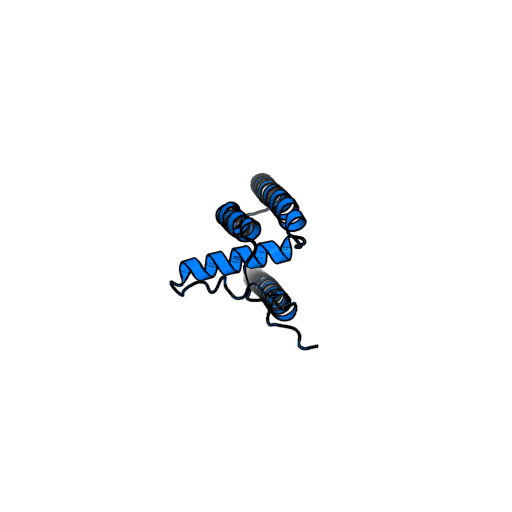 1
ATOM 683 N N . PRO A 1 88 ? 25.462 0.367 -1.603 1.00 41.94 88 PRO A N 1
ATOM 684 C CA . PRO A 1 88 ? 25.295 0.467 -3.041 1.00 41.94 88 PRO A CA 1
ATOM 685 C C . PRO A 1 88 ? 24.119 -0.425 -3.425 1.00 41.94 88 PRO A C 1
ATOM 687 O O . PRO A 1 88 ? 24.151 -1.637 -3.214 1.00 41.94 88 PRO A O 1
ATOM 690 N N . ALA A 1 89 ? 23.056 0.191 -3.942 1.00 48.91 89 ALA A N 1
ATOM 691 C CA . ALA A 1 89 ? 21.944 -0.536 -4.512 1.00 48.91 89 ALA A CA 1
ATOM 692 C C . ALA A 1 89 ? 22.523 -1.423 -5.617 1.00 48.91 89 ALA A C 1
ATOM 694 O O . ALA A 1 89 ? 22.895 -0.942 -6.687 1.00 48.91 89 ALA A O 1
ATOM 695 N N . GLU A 1 90 ? 22.644 -2.725 -5.361 1.00 43.81 90 GLU A N 1
ATOM 696 C CA . GLU A 1 90 ? 22.828 -3.705 -6.420 1.00 43.81 90 GLU A CA 1
ATOM 697 C C . GLU A 1 90 ? 21.528 -3.754 -7.234 1.00 43.81 90 GLU A C 1
ATOM 699 O O . GLU A 1 90 ? 20.735 -4.693 -7.162 1.00 43.81 90 GLU A O 1
ATOM 704 N N . VAL A 1 91 ? 21.312 -2.722 -8.049 1.00 43.88 91 VAL A N 1
ATOM 705 C CA . VAL A 1 91 ? 20.344 -2.718 -9.151 1.00 43.88 91 VAL A CA 1
ATOM 706 C C . VAL A 1 91 ? 20.707 -3.835 -10.155 1.00 43.88 91 VAL A C 1
ATOM 708 O O . VAL A 1 91 ? 19.873 -4.288 -10.930 1.00 43.88 91 VAL A O 1
ATOM 711 N N . ALA A 1 92 ? 21.932 -4.373 -10.074 1.00 40.50 92 ALA A N 1
ATOM 712 C CA . ALA A 1 92 ? 22.498 -5.414 -10.929 1.00 40.50 92 ALA A CA 1
ATOM 713 C C . ALA A 1 92 ? 21.953 -6.847 -10.725 1.00 40.50 92 ALA A C 1
ATOM 715 O O . ALA A 1 92 ? 22.385 -7.760 -11.424 1.00 40.50 92 ALA A O 1
ATOM 716 N N . SER A 1 93 ? 20.986 -7.080 -9.834 1.00 41.88 93 SER A N 1
ATOM 717 C CA . SER A 1 93 ? 20.333 -8.396 -9.696 1.00 41.88 93 SER A CA 1
ATOM 718 C C . SER A 1 93 ? 18.808 -8.330 -9.833 1.00 41.88 93 SER A C 1
ATOM 720 O O . SER A 1 93 ? 18.070 -9.065 -9.184 1.00 41.88 93 SER A O 1
ATOM 722 N N . LEU A 1 94 ? 18.315 -7.468 -10.732 1.00 44.16 94 LEU A N 1
ATOM 723 C CA . LEU A 1 94 ? 16.936 -7.526 -11.247 1.00 44.16 94 LEU A CA 1
ATOM 724 C C . LEU A 1 94 ? 16.708 -8.669 -12.255 1.00 44.16 94 LEU A C 1
ATOM 726 O O . LEU A 1 94 ? 15.606 -8.824 -12.777 1.00 44.16 94 LEU A O 1
ATOM 730 N N . SER A 1 95 ? 17.713 -9.517 -12.493 1.00 40.28 95 SER A N 1
ATOM 731 C CA . SER A 1 95 ? 17.504 -10.825 -13.111 1.00 40.28 95 SER A CA 1
ATOM 732 C C . SER A 1 95 ? 16.781 -11.719 -12.109 1.00 40.28 95 SER A C 1
ATOM 734 O O . SER A 1 95 ? 17.407 -12.422 -11.320 1.00 40.28 95 SER A O 1
ATOM 736 N N . VAL A 1 96 ? 15.453 -11.703 -12.187 1.00 45.97 96 VAL A N 1
ATOM 737 C CA . VAL A 1 96 ? 14.541 -12.491 -11.361 1.00 45.97 96 VAL A CA 1
ATOM 738 C C . VAL A 1 96 ? 14.490 -11.957 -9.925 1.00 45.97 96 VAL A C 1
ATOM 740 O O . VAL A 1 96 ? 15.256 -12.353 -9.051 1.00 45.97 96 VAL A O 1
ATOM 743 N N . VAL A 1 97 ? 13.485 -11.126 -9.627 1.00 47.09 97 VAL A N 1
ATOM 744 C CA . VAL A 1 97 ? 12.865 -11.212 -8.299 1.00 47.09 97 VAL A CA 1
ATOM 745 C C . VAL A 1 97 ? 12.417 -12.665 -8.196 1.00 47.09 97 VAL A C 1
ATOM 747 O O . VAL A 1 97 ? 11.389 -13.019 -8.775 1.00 47.09 97 VAL A O 1
ATOM 750 N N . SER A 1 98 ? 13.239 -13.540 -7.598 1.00 50.25 98 SER A N 1
ATOM 751 C CA . SER A 1 98 ? 12.867 -14.942 -7.429 1.00 50.25 98 SER A CA 1
ATOM 752 C C . SER A 1 98 ? 11.477 -14.914 -6.814 1.00 50.25 98 SER A C 1
ATOM 754 O O . SER A 1 98 ? 11.216 -14.135 -5.889 1.00 50.25 98 SER A O 1
ATOM 756 N N . SER A 1 99 ? 10.529 -15.652 -7.396 1.00 53.03 99 SER A N 1
ATOM 757 C CA . SER A 1 99 ? 9.143 -15.621 -6.918 1.00 53.03 99 SER A CA 1
ATOM 758 C C . SER A 1 99 ? 9.087 -15.891 -5.410 1.00 53.03 99 SER A C 1
ATOM 760 O O . SER A 1 99 ? 8.196 -15.396 -4.729 1.00 53.03 99 SER A O 1
ATOM 762 N N . GLU A 1 100 ? 10.098 -16.580 -4.879 1.00 50.28 100 GLU A N 1
ATOM 763 C CA . GLU A 1 100 ? 10.389 -16.803 -3.470 1.00 50.28 100 GLU A CA 1
ATOM 764 C C . GLU A 1 100 ? 10.659 -15.531 -2.660 1.00 50.28 100 GLU A C 1
ATOM 766 O O . GLU A 1 100 ? 10.110 -15.420 -1.568 1.00 50.28 100 GLU A O 1
ATOM 771 N N . LEU A 1 101 ? 11.443 -14.569 -3.156 1.00 56.66 101 LEU A N 1
ATOM 772 C CA . LEU A 1 101 ? 11.777 -13.333 -2.436 1.00 56.66 101 LEU A CA 1
ATOM 773 C C . LEU A 1 101 ? 10.597 -12.352 -2.450 1.00 56.66 101 LEU A C 1
ATOM 775 O O . LEU A 1 101 ? 10.250 -11.789 -1.409 1.00 56.66 101 LEU A O 1
ATOM 779 N N . ALA A 1 102 ? 9.889 -12.248 -3.582 1.00 55.22 102 ALA A N 1
ATOM 780 C CA . ALA A 1 102 ? 8.589 -11.573 -3.628 1.00 55.22 102 ALA A CA 1
ATOM 781 C C . ALA A 1 102 ? 7.593 -12.241 -2.669 1.00 55.22 102 ALA A C 1
ATOM 783 O O . ALA A 1 102 ? 6.962 -11.564 -1.862 1.00 55.22 102 ALA A O 1
ATOM 784 N N . SER A 1 103 ? 7.488 -13.572 -2.695 1.00 53.25 103 SER A N 1
ATOM 785 C CA . SER A 1 103 ? 6.602 -14.323 -1.797 1.00 53.25 103 SER A CA 1
ATOM 786 C C . SER A 1 103 ? 6.998 -14.175 -0.329 1.00 53.25 103 SER A C 1
ATOM 788 O O . SER A 1 103 ? 6.125 -14.098 0.530 1.00 53.25 103 SER A O 1
ATOM 790 N N . ALA A 1 104 ? 8.291 -14.109 -0.013 1.00 65.56 104 ALA A N 1
ATOM 791 C CA . ALA A 1 104 ? 8.785 -13.895 1.341 1.00 65.56 104 ALA A CA 1
ATOM 792 C C . ALA A 1 104 ? 8.398 -12.505 1.850 1.00 65.56 104 ALA A C 1
ATOM 794 O O . ALA A 1 104 ? 7.839 -12.401 2.938 1.00 65.56 104 ALA A O 1
ATOM 795 N N . TYR A 1 105 ? 8.585 -11.467 1.033 1.00 60.59 105 TYR A N 1
ATOM 796 C CA . TYR A 1 105 ? 8.172 -10.108 1.377 1.00 60.59 105 TYR A CA 1
ATOM 797 C C . TYR A 1 105 ? 6.650 -9.996 1.547 1.00 60.59 105 TYR A C 1
ATOM 799 O O . TYR A 1 105 ? 6.152 -9.343 2.464 1.00 60.59 105 TYR A O 1
ATOM 807 N N . ILE A 1 106 ? 5.890 -10.696 0.701 1.00 61.94 106 ILE A N 1
ATOM 808 C CA . ILE A 1 106 ? 4.434 -10.809 0.812 1.00 61.94 106 ILE A CA 1
ATOM 809 C C . ILE A 1 106 ? 4.041 -11.433 2.151 1.00 61.94 106 ILE A C 1
ATOM 811 O O . ILE A 1 106 ? 3.273 -10.814 2.891 1.00 61.94 106 ILE A O 1
ATOM 815 N N . ARG A 1 107 ? 4.609 -12.597 2.486 1.00 66.50 107 ARG A N 1
ATOM 816 C CA . ARG A 1 107 ? 4.365 -13.287 3.759 1.00 66.50 107 ARG A CA 1
ATOM 817 C C . ARG A 1 107 ? 4.746 -12.418 4.953 1.00 66.50 107 ARG A C 1
ATOM 819 O O . ARG A 1 107 ? 3.999 -12.363 5.923 1.00 66.50 107 ARG A O 1
ATOM 826 N N . GLU A 1 108 ? 5.860 -11.695 4.876 1.00 67.12 108 GLU A N 1
ATOM 827 C CA . GLU A 1 108 ? 6.290 -10.785 5.939 1.00 67.12 108 GLU A CA 1
ATOM 828 C C . GLU A 1 108 ? 5.310 -9.614 6.117 1.00 67.12 108 G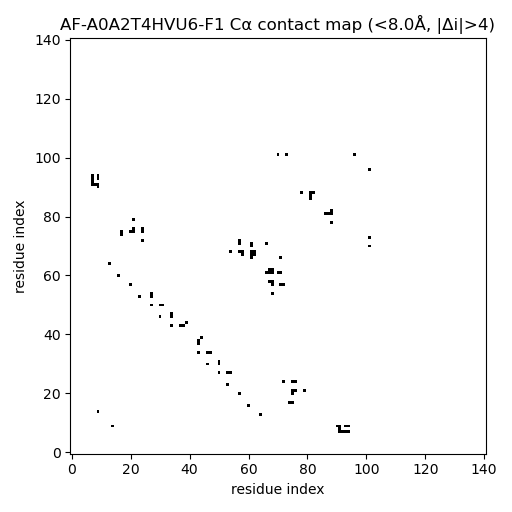LU A C 1
ATOM 830 O O . GLU A 1 108 ? 4.904 -9.298 7.236 1.00 67.12 108 GLU A O 1
ATOM 835 N N . SER A 1 109 ? 4.879 -8.988 5.019 1.00 61.44 109 SER A N 1
ATOM 836 C CA . SER A 1 109 ? 3.919 -7.878 5.057 1.00 61.44 109 SER A CA 1
ATOM 837 C C . SER A 1 109 ? 2.559 -8.304 5.625 1.00 61.44 109 SER A C 1
ATOM 839 O O . SER A 1 109 ? 1.935 -7.562 6.388 1.00 61.44 109 SER A O 1
ATOM 841 N N . GLU A 1 110 ? 2.118 -9.520 5.300 1.00 69.62 110 GLU A N 1
ATOM 842 C CA . GLU A 1 110 ? 0.880 -10.109 5.798 1.00 69.62 110 GLU A CA 1
ATOM 843 C C . GLU A 1 110 ? 0.991 -10.461 7.284 1.00 69.62 110 GLU A C 1
ATOM 845 O O . GLU A 1 110 ? 0.127 -10.068 8.070 1.00 69.62 110 GLU A O 1
ATOM 850 N N . ALA A 1 111 ? 2.100 -11.079 7.700 1.00 76.50 111 ALA A N 1
ATOM 851 C CA . ALA A 1 111 ? 2.385 -11.361 9.104 1.00 76.50 111 ALA A CA 1
ATOM 852 C C . ALA A 1 111 ? 2.403 -10.080 9.954 1.00 76.50 1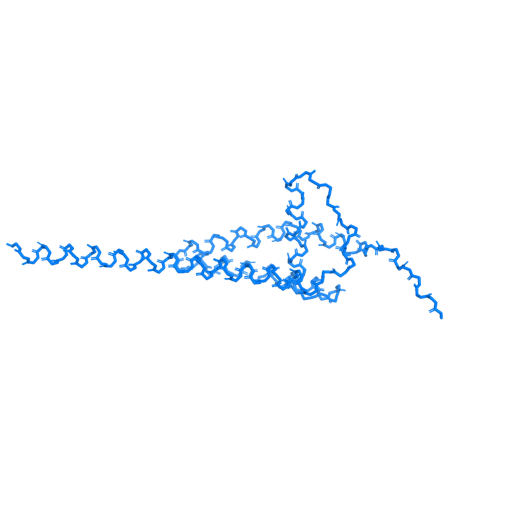11 ALA A C 1
ATOM 854 O O . ALA A 1 111 ? 1.808 -10.045 11.032 1.00 76.50 111 ALA A O 1
ATOM 855 N N . ARG A 1 112 ? 3.008 -8.994 9.450 1.00 76.19 112 ARG A N 1
ATOM 856 C CA . ARG A 1 112 ? 2.997 -7.684 10.124 1.00 76.19 112 ARG A CA 1
ATOM 857 C C . ARG A 1 112 ? 1.579 -7.131 10.276 1.00 76.19 112 ARG A C 1
ATOM 859 O O . ARG A 1 112 ? 1.227 -6.685 11.364 1.00 76.19 112 ARG A O 1
ATOM 866 N N . ARG A 1 113 ? 0.741 -7.198 9.232 1.00 76.88 113 ARG A N 1
ATOM 867 C CA . ARG A 1 113 ? -0.669 -6.760 9.308 1.00 76.88 113 ARG A CA 1
ATOM 868 C C . ARG A 1 113 ? -1.467 -7.568 10.331 1.00 76.88 113 ARG A C 1
ATOM 870 O O . ARG A 1 113 ? -2.213 -6.979 11.113 1.00 76.88 113 ARG A O 1
ATOM 877 N N . ILE A 1 114 ? -1.300 -8.891 10.340 1.00 83.25 114 ILE A N 1
ATOM 878 C CA . ILE A 1 114 ? -1.958 -9.784 11.304 1.00 83.25 114 ILE A CA 1
ATOM 879 C C . ILE A 1 114 ? -1.518 -9.435 12.729 1.00 83.25 114 ILE A C 1
ATOM 881 O O . ILE A 1 114 ? -2.368 -9.280 13.603 1.00 83.25 114 ILE A O 1
ATOM 885 N N . LEU A 1 115 ? -0.216 -9.229 12.951 1.00 84.81 115 LEU A N 1
ATOM 886 C CA . LEU A 1 115 ? 0.325 -8.841 14.253 1.00 84.81 115 LEU A CA 1
ATOM 887 C C . LEU A 1 115 ? -0.252 -7.506 14.739 1.00 84.81 115 LEU A C 1
ATOM 889 O O . LEU A 1 115 ? -0.706 -7.416 15.877 1.00 84.81 115 LEU A O 1
ATOM 893 N N . THR A 1 116 ? -0.284 -6.479 13.885 1.00 82.62 116 THR A N 1
ATOM 894 C CA . THR A 1 116 ? -0.862 -5.173 14.238 1.00 82.62 116 THR A CA 1
ATOM 895 C C . THR A 1 116 ? -2.346 -5.287 14.592 1.00 82.62 116 THR A C 1
ATOM 897 O O . THR A 1 116 ? -2.798 -4.676 15.564 1.00 82.62 116 THR A O 1
ATOM 900 N N . ARG A 1 117 ? -3.111 -6.096 13.848 1.00 83.81 117 ARG A N 1
ATOM 901 C CA . ARG A 1 117 ? -4.524 -6.347 14.155 1.00 83.81 117 ARG A CA 1
ATOM 902 C C . ARG A 1 117 ? -4.685 -7.052 15.502 1.00 83.81 117 ARG A C 1
ATOM 904 O O . ARG A 1 117 ? -5.431 -6.564 16.340 1.00 83.81 117 ARG A O 1
ATOM 911 N N . ALA A 1 118 ? -3.919 -8.114 15.747 1.00 83.06 118 ALA A N 1
ATOM 912 C CA . ALA A 1 118 ? -3.945 -8.848 17.011 1.00 83.06 118 ALA A CA 1
ATOM 913 C C . ALA A 1 118 ? -3.574 -7.964 18.215 1.00 83.06 118 ALA A C 1
ATOM 915 O O . ALA A 1 118 ? -4.209 -8.046 19.264 1.00 83.06 118 ALA A O 1
ATOM 916 N N . GLN A 1 119 ? -2.585 -7.077 18.066 1.00 88.69 119 GLN A N 1
ATOM 917 C CA . GLN A 1 119 ? -2.228 -6.097 19.099 1.00 88.69 119 GLN A CA 1
ATOM 918 C C . GLN A 1 119 ? -3.371 -5.117 19.378 1.00 88.69 119 GLN A C 1
ATOM 920 O O . GLN A 1 119 ? -3.652 -4.809 20.535 1.00 88.69 119 GLN A O 1
ATOM 925 N N . THR A 1 120 ? -4.046 -4.651 18.328 1.00 87.88 120 THR A N 1
ATOM 926 C CA . THR A 1 120 ? -5.193 -3.744 18.457 1.00 87.88 120 THR A CA 1
ATOM 927 C C . THR A 1 120 ? -6.355 -4.431 19.177 1.00 87.88 120 THR A C 1
ATOM 929 O O . THR A 1 120 ? -6.898 -3.877 20.133 1.00 87.88 120 THR A O 1
ATOM 932 N N . ASP A 1 121 ? -6.678 -5.663 18.782 1.00 86.06 121 ASP A N 1
ATOM 933 C CA . ASP A 1 121 ? -7.749 -6.461 19.383 1.00 86.06 121 ASP A CA 1
ATOM 934 C C . ASP A 1 121 ? -7.450 -6.783 20.857 1.00 86.06 121 ASP A C 1
ATOM 936 O O . ASP A 1 121 ? -8.331 -6.670 21.712 1.00 86.06 121 ASP A O 1
ATOM 940 N N . TYR A 1 122 ? -6.193 -7.100 21.190 1.00 88.88 122 TYR A N 1
ATOM 941 C CA . TYR A 1 122 ? -5.757 -7.313 22.572 1.00 88.88 122 TYR A CA 1
ATOM 942 C C . TYR A 1 122 ? -5.945 -6.064 23.441 1.00 88.88 122 TYR A C 1
ATOM 944 O O . TYR A 1 122 ? -6.485 -6.150 24.547 1.00 88.88 122 TYR A O 1
ATOM 952 N N . LEU A 1 123 ? -5.532 -4.891 22.950 1.00 91.31 123 LEU A N 1
ATOM 953 C CA . LEU A 1 123 ? -5.708 -3.631 23.675 1.00 91.31 123 LEU A CA 1
ATOM 954 C C . LEU A 1 123 ? -7.192 -3.297 23.874 1.00 91.31 123 LEU A C 1
ATOM 956 O O . LEU A 1 123 ? -7.575 -2.866 24.963 1.00 91.31 123 LEU A O 1
ATOM 960 N N . ALA A 1 124 ? -8.034 -3.547 22.868 1.00 86.44 124 ALA A N 1
ATOM 961 C CA . ALA A 1 124 ? -9.478 -3.358 22.970 1.00 86.44 124 ALA A CA 1
ATOM 962 C C . ALA A 1 124 ? -10.112 -4.303 24.006 1.00 86.44 124 ALA A C 1
ATOM 964 O O . ALA A 1 124 ? -10.884 -3.856 24.857 1.00 86.44 124 ALA A O 1
ATOM 965 N N . ALA A 1 125 ? -9.747 -5.588 23.989 1.00 86.69 125 ALA A N 1
ATOM 966 C CA . ALA A 1 125 ? -10.226 -6.573 24.958 1.00 86.69 125 ALA A CA 1
ATOM 967 C C . ALA A 1 125 ? -9.795 -6.222 26.390 1.00 86.69 125 ALA A C 1
ATOM 969 O O . ALA A 1 125 ? -10.598 -6.297 27.324 1.00 86.69 125 ALA A O 1
ATOM 970 N N . ARG A 1 126 ? -8.548 -5.769 26.565 1.00 91.06 126 ARG A N 1
ATOM 971 C CA . ARG A 1 126 ? -8.043 -5.296 27.857 1.00 91.06 126 ARG A CA 1
ATOM 972 C C . ARG A 1 126 ? -8.829 -4.085 28.360 1.00 91.06 126 ARG A C 1
ATOM 974 O O . ARG A 1 126 ? -9.266 -4.088 29.507 1.00 91.06 126 ARG A O 1
ATOM 981 N N . ALA A 1 127 ? -9.058 -3.086 27.509 1.00 89.31 127 ALA A N 1
ATOM 982 C CA . ALA A 1 127 ? -9.843 -1.908 27.871 1.00 89.31 127 ALA A CA 1
ATOM 983 C C . ALA A 1 127 ? -11.293 -2.270 28.243 1.00 89.31 127 ALA A C 1
ATOM 985 O O . ALA A 1 127 ? -11.839 -1.719 29.199 1.00 89.31 127 ALA A O 1
ATOM 986 N N . ALA A 1 128 ? -11.906 -3.223 27.530 1.00 86.62 128 ALA A N 1
ATOM 987 C CA . ALA A 1 128 ? -13.250 -3.711 27.831 1.00 86.62 128 ALA A CA 1
ATOM 988 C C . ALA A 1 128 ? -13.316 -4.401 29.203 1.00 86.62 128 ALA A C 1
ATOM 990 O O . ALA A 1 128 ? -14.236 -4.134 29.977 1.00 86.62 128 ALA A O 1
ATOM 991 N N . ARG A 1 129 ? -12.313 -5.225 29.534 1.00 88.56 129 ARG A N 1
ATOM 992 C CA . ARG A 1 129 ? -12.194 -5.862 30.850 1.00 88.56 129 ARG A CA 1
ATOM 993 C C . ARG A 1 129 ? -12.032 -4.830 31.967 1.00 88.56 129 ARG A C 1
ATOM 995 O 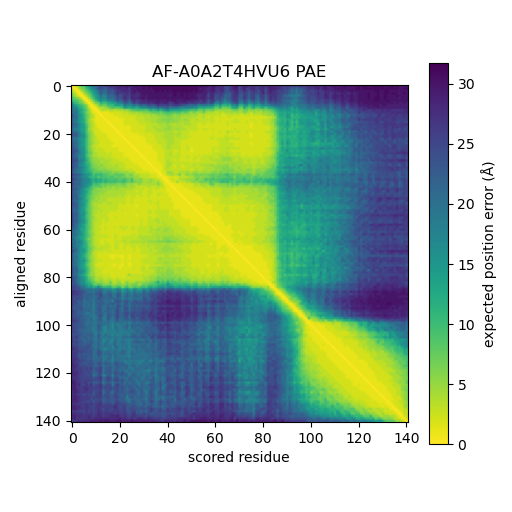O . ARG A 1 129 ? -12.794 -4.855 32.925 1.00 88.56 129 ARG A O 1
ATOM 1002 N N . GLU A 1 130 ? -11.103 -3.886 31.822 1.00 90.81 130 GLU A N 1
ATOM 1003 C CA . GLU A 1 130 ? -10.882 -2.825 32.817 1.00 90.81 130 GLU A CA 1
ATOM 1004 C C . GLU A 1 130 ? -12.124 -1.931 33.003 1.00 90.81 130 GLU A C 1
ATOM 1006 O O . GLU A 1 130 ? -12.348 -1.381 34.083 1.00 90.81 130 GLU A O 1
ATOM 1011 N N . ALA A 1 131 ? -12.933 -1.746 31.955 1.00 87.00 131 ALA A N 1
ATOM 1012 C CA . ALA A 1 131 ? -14.202 -1.030 32.041 1.00 87.00 131 ALA A CA 1
ATOM 1013 C C . ALA A 1 131 ? -15.288 -1.851 32.758 1.00 87.00 131 ALA A C 1
ATOM 1015 O O . ALA A 1 131 ? -16.062 -1.276 33.523 1.00 87.00 131 ALA A O 1
ATOM 1016 N N . ALA A 1 132 ? -15.345 -3.167 32.535 1.00 85.25 132 ALA A N 1
ATOM 1017 C CA . ALA A 1 132 ? -16.263 -4.067 33.232 1.00 85.25 132 ALA A CA 1
ATOM 1018 C C . ALA A 1 132 ? -15.945 -4.138 34.735 1.00 85.25 132 ALA A C 1
ATOM 1020 O O . ALA A 1 132 ? -16.830 -3.878 35.546 1.00 85.25 132 ALA A O 1
ATOM 1021 N N . GLU A 1 133 ? -14.674 -4.340 35.097 1.00 89.38 133 GLU A N 1
ATOM 1022 C CA . GLU A 1 133 ? -14.214 -4.366 36.496 1.00 89.38 133 GLU A CA 1
ATOM 1023 C C . GLU A 1 133 ? -14.544 -3.048 37.225 1.00 89.38 133 GLU A C 1
ATOM 1025 O O . GLU A 1 133 ? -14.993 -3.047 38.371 1.00 89.38 133 GLU A O 1
ATOM 1030 N N . ARG A 1 134 ? -14.405 -1.899 36.545 1.00 85.81 134 ARG A N 1
ATOM 1031 C CA . ARG A 1 134 ? -14.794 -0.590 37.099 1.00 85.81 134 ARG A CA 1
ATOM 1032 C C . ARG A 1 134 ? -16.301 -0.443 37.315 1.00 85.81 134 ARG A C 1
ATOM 1034 O O . ARG A 1 134 ? -16.697 0.172 38.302 1.00 85.81 134 ARG A O 1
ATOM 1041 N N . ARG A 1 135 ? -17.134 -0.977 36.414 1.00 79.88 135 ARG A N 1
ATOM 1042 C CA . ARG A 1 135 ? -18.599 -0.962 36.575 1.00 79.88 135 ARG A CA 1
ATOM 1043 C C . ARG A 1 135 ? -19.031 -1.854 37.732 1.00 79.88 135 ARG A C 1
ATOM 1045 O O . ARG A 1 135 ? -19.833 -1.419 38.547 1.00 79.88 135 ARG A O 1
ATOM 1052 N N . GLU A 1 136 ? -18.469 -3.054 37.844 1.00 79.06 136 GLU A N 1
ATOM 1053 C CA . GLU A 1 136 ? -18.750 -3.968 38.958 1.00 79.06 136 GLU A CA 1
ATOM 1054 C C . GLU A 1 136 ? -18.365 -3.343 40.307 1.00 79.06 136 GLU A C 1
ATOM 1056 O O . GLU A 1 136 ? -19.165 -3.352 41.241 1.00 79.06 136 GLU A O 1
ATOM 1061 N N . ALA A 1 137 ? -17.199 -2.694 40.390 1.00 75.50 137 ALA A N 1
ATOM 1062 C CA . ALA A 1 137 ? -16.764 -1.991 41.599 1.00 75.50 137 ALA A CA 1
ATOM 1063 C C . ALA A 1 137 ? -17.633 -0.769 41.964 1.00 75.50 137 ALA A C 1
ATOM 1065 O O . ALA A 1 137 ? -17.686 -0.386 43.133 1.00 75.50 137 ALA A O 1
ATOM 1066 N N . GLN A 1 138 ? -18.292 -0.137 40.986 1.00 71.06 138 GLN A N 1
ATOM 1067 C CA . GLN A 1 138 ? -19.234 0.965 41.219 1.00 71.06 138 GLN A CA 1
ATOM 1068 C C . GLN A 1 138 ? -20.621 0.480 41.648 1.00 71.06 138 GLN A C 1
ATOM 1070 O O . GLN A 1 138 ? -21.260 1.162 42.436 1.00 71.06 138 GLN A O 1
ATOM 1075 N N . VAL A 1 139 ? -21.079 -0.671 41.147 1.00 71.12 139 VAL A N 1
ATOM 1076 C CA . VAL A 1 139 ? -22.373 -1.274 41.520 1.00 71.12 139 VAL A CA 1
ATOM 1077 C C . VAL A 1 139 ? -22.312 -1.946 42.899 1.00 71.12 139 VAL A C 1
ATOM 1079 O O . VAL A 1 139 ? -23.328 -2.053 43.574 1.00 71.12 139 VAL A O 1
ATOM 1082 N N . ALA A 1 140 ? -21.128 -2.386 43.333 1.00 62.94 140 ALA A N 1
ATOM 1083 C CA . ALA A 1 140 ? -20.910 -2.996 44.645 1.00 62.94 140 ALA A CA 1
ATOM 1084 C C . ALA A 1 140 ? -20.735 -1.988 45.808 1.00 62.94 140 ALA A C 1
ATOM 1086 O O . ALA A 1 140 ? -20.449 -2.411 46.930 1.00 62.94 140 ALA A O 1
ATOM 1087 N N . ARG A 1 141 ? -20.864 -0.677 45.555 1.00 52.88 141 ARG A N 1
ATOM 1088 C CA . ARG A 1 141 ? -20.855 0.401 46.560 1.00 52.88 141 ARG A CA 1
ATOM 1089 C C . ARG A 1 141 ? -22.246 0.988 46.731 1.00 52.88 141 ARG A C 1
ATOM 1091 O O . ARG A 1 141 ? -22.557 1.353 47.884 1.00 52.88 141 ARG A O 1
#